Protein AF-A0A1F8APG4-F1 (afdb_monomer_lite)

Secondary structure (DSSP, 8-state):
--TT-PPPSSS--EEEEEEEEETTEEEEEEEEEPPTT-SS--SEEEEEEEE-TT--EEEEEE--SS---S-GGGHHHHHHHHHHHHHHHHHHHHHH---

Organism: NCBI:txid1802510

Sequence (99 aa):
MKDGETKSDLRSKLIRIKQTNIGNYKGVEYISTLSETAQTEWVYSREVFLINDNYDTVRIQGSPNNVEVVNKSEWKTAYQQIDEANLPIFRDLVNSISL

Radius of gyration: 14.6 Å; chains: 1; bounding box: 37×25×36 Å

Foldseek 3Di:
DDPAFDDDDFFKGFGGWDWDDAVQKTDIWTKIAGGLPDPADFRIKIWDWIAHPVRDIDIDIDTDRPDDPPDSVCSVVSVVVVCVVCVVVSVVVVVVDHD

pLDDT: mean 76.65, std 17.24, range [34.69, 97.12]

Structure (mmCIF, N/CA/C/O backbone):
data_AF-A0A1F8APG4-F1
#
_entry.id   AF-A0A1F8APG4-F1
#
loop_
_atom_site.group_PDB
_atom_site.id
_atom_site.type_symbol
_atom_site.label_atom_id
_atom_site.label_alt_id
_atom_site.label_comp_id
_atom_site.label_asym_id
_atom_site.label_entity_id
_atom_site.label_seq_id
_atom_site.pdbx_PDB_ins_code
_atom_site.Cartn_x
_atom_site.Cartn_y
_atom_site.Cartn_z
_atom_site.occupancy
_atom_site.B_iso_or_equiv
_atom_site.auth_seq_id
_atom_site.auth_comp_id
_atom_site.auth_asym_id
_atom_site.auth_atom_id
_atom_site.pdbx_PDB_model_num
ATOM 1 N N . MET A 1 1 ? 19.166 8.264 8.781 1.00 39.06 1 MET A N 1
ATOM 2 C CA . MET A 1 1 ? 17.863 7.592 8.602 1.00 39.06 1 MET A CA 1
ATOM 3 C C . MET A 1 1 ? 16.822 8.695 8.539 1.00 39.06 1 MET A C 1
ATOM 5 O O . MET A 1 1 ? 16.898 9.585 9.376 1.00 39.06 1 MET A O 1
ATOM 9 N N . LYS A 1 2 ? 15.972 8.728 7.509 1.00 34.69 2 LYS A N 1
ATOM 10 C CA . LYS A 1 2 ? 14.820 9.643 7.457 1.00 34.69 2 LYS A CA 1
ATOM 11 C C . LYS A 1 2 ? 13.602 8.907 8.021 1.00 34.69 2 LYS A C 1
ATOM 13 O O . LYS A 1 2 ? 13.555 7.682 7.939 1.00 34.69 2 LYS A O 1
ATOM 18 N N . ASP A 1 3 ? 12.675 9.656 8.608 1.00 42.94 3 ASP A N 1
ATOM 19 C CA . ASP A 1 3 ? 11.429 9.136 9.177 1.00 42.94 3 ASP A CA 1
ATOM 20 C C . ASP A 1 3 ? 10.717 8.157 8.228 1.00 42.94 3 ASP A C 1
ATOM 22 O O . ASP A 1 3 ? 10.499 8.465 7.056 1.00 42.94 3 ASP A O 1
ATOM 26 N N . GLY A 1 4 ? 10.331 6.989 8.754 1.00 50.16 4 GLY A N 1
ATOM 27 C CA . GLY A 1 4 ? 9.372 6.077 8.116 1.00 50.16 4 GLY A CA 1
ATOM 28 C C . GLY A 1 4 ? 9.928 4.954 7.230 1.00 50.16 4 GLY A C 1
ATOM 29 O O . GLY A 1 4 ? 9.134 4.175 6.704 1.00 50.16 4 GLY A O 1
ATOM 30 N N . GLU A 1 5 ? 11.247 4.819 7.069 1.00 44.00 5 GLU A N 1
ATOM 31 C CA . GLU A 1 5 ? 11.845 3.728 6.282 1.00 44.00 5 GLU A CA 1
ATOM 32 C C . GLU A 1 5 ? 12.231 2.530 7.168 1.00 44.00 5 GLU A C 1
ATOM 34 O O . GLU A 1 5 ? 13.167 2.615 7.963 1.00 44.00 5 GLU A O 1
ATOM 39 N N . THR A 1 6 ? 11.559 1.383 7.003 1.00 45.62 6 THR A N 1
ATOM 40 C CA . THR A 1 6 ? 11.967 0.112 7.635 1.00 45.62 6 THR A CA 1
ATOM 41 C C . THR A 1 6 ? 12.650 -0.784 6.598 1.00 45.62 6 THR A C 1
ATOM 43 O O . THR A 1 6 ? 12.064 -1.141 5.583 1.00 45.62 6 THR A O 1
ATOM 46 N N . LYS A 1 7 ? 13.909 -1.182 6.816 1.00 42.75 7 LYS A N 1
ATOM 47 C CA . LYS A 1 7 ? 14.564 -2.199 5.973 1.00 42.75 7 LYS A CA 1
ATOM 48 C C . LYS A 1 7 ? 14.344 -3.578 6.589 1.00 42.75 7 LYS A C 1
ATOM 50 O O . LYS A 1 7 ? 14.821 -3.822 7.687 1.00 42.75 7 LYS A O 1
ATOM 55 N N . SER A 1 8 ? 13.672 -4.465 5.858 1.00 44.19 8 SER A N 1
ATOM 56 C CA . SER A 1 8 ? 13.757 -5.911 6.082 1.00 44.19 8 SER A CA 1
ATOM 57 C C . SER A 1 8 ? 14.745 -6.502 5.078 1.00 44.19 8 SER A C 1
ATOM 59 O O . SER A 1 8 ? 14.774 -6.129 3.901 1.00 44.19 8 SER A O 1
ATOM 61 N N . ASP A 1 9 ? 15.615 -7.356 5.587 1.00 44.31 9 ASP A N 1
ATOM 62 C CA . ASP A 1 9 ? 16.823 -7.891 4.977 1.00 44.31 9 ASP A CA 1
ATOM 63 C C . ASP A 1 9 ? 16.581 -9.115 4.084 1.00 44.31 9 ASP A C 1
ATOM 65 O O . ASP A 1 9 ? 17.469 -9.471 3.314 1.00 44.31 9 ASP A O 1
ATOM 69 N N . LEU A 1 10 ? 15.378 -9.700 4.056 1.00 44.97 10 LEU A N 1
ATOM 70 C CA . LEU A 1 10 ? 15.069 -10.838 3.186 1.00 44.97 10 LEU A CA 1
ATOM 71 C C . LEU A 1 10 ? 13.642 -10.754 2.605 1.00 44.97 10 LEU A C 1
ATOM 73 O O . LEU A 1 10 ? 12.650 -10.668 3.317 1.00 44.97 10 LEU A O 1
ATOM 77 N N . ARG A 1 11 ? 13.566 -10.841 1.269 1.00 51.59 11 ARG A N 1
ATOM 78 C CA . ARG A 1 11 ? 12.387 -11.056 0.394 1.00 51.59 11 ARG A CA 1
ATOM 79 C C . ARG A 1 11 ? 11.370 -9.944 0.126 1.00 51.59 11 ARG A C 1
ATOM 81 O O . ARG A 1 11 ? 10.734 -10.037 -0.913 1.00 51.59 11 ARG A O 1
ATOM 88 N N . SER A 1 12 ? 11.251 -8.885 0.907 1.00 53.78 12 SER A N 1
ATOM 89 C CA . SER A 1 12 ? 10.382 -7.760 0.518 1.00 53.78 12 SER A CA 1
ATOM 90 C C . SER A 1 12 ? 10.718 -6.542 1.350 1.00 53.78 12 SER A C 1
ATOM 92 O O . SER A 1 12 ? 10.770 -6.632 2.576 1.00 53.78 12 SER A O 1
ATOM 94 N N . LYS A 1 13 ? 10.942 -5.390 0.714 1.00 64.69 13 LYS A N 1
ATOM 95 C CA . LYS A 1 13 ? 11.107 -4.145 1.468 1.00 64.69 13 LYS A CA 1
ATOM 96 C C . LYS A 1 13 ? 9.740 -3.523 1.697 1.00 64.69 13 LYS A C 1
ATOM 98 O O . LYS A 1 13 ? 9.031 -3.262 0.727 1.00 64.69 13 LYS A O 1
ATOM 103 N N . LEU A 1 14 ? 9.419 -3.279 2.966 1.00 64.44 14 LEU A N 1
ATOM 104 C CA . LEU A 1 14 ? 8.349 -2.389 3.409 1.00 64.44 14 LEU A CA 1
ATOM 105 C C . LEU A 1 14 ? 8.901 -0.968 3.421 1.00 64.44 14 LEU A C 1
ATOM 107 O O . LEU A 1 14 ? 9.668 -0.595 4.298 1.00 64.44 14 LEU A O 1
ATOM 111 N N . ILE A 1 15 ? 8.592 -0.194 2.394 1.00 67.44 15 ILE A N 1
ATOM 112 C CA . ILE A 1 15 ? 9.374 1.014 2.101 1.00 67.44 15 ILE A CA 1
ATOM 113 C C . ILE A 1 15 ? 8.778 2.244 2.769 1.00 67.44 15 ILE A C 1
ATOM 115 O O . ILE A 1 15 ? 9.508 3.113 3.235 1.00 67.44 15 ILE A O 1
ATOM 119 N N . ARG A 1 16 ? 7.452 2.331 2.805 1.00 65.44 16 ARG A N 1
ATOM 120 C CA . ARG A 1 16 ? 6.734 3.459 3.393 1.00 65.44 16 ARG A CA 1
ATOM 121 C C . ARG A 1 16 ? 5.633 2.906 4.261 1.00 65.44 16 ARG A C 1
ATOM 123 O O . ARG A 1 16 ? 4.949 1.996 3.818 1.00 65.44 16 ARG A O 1
ATOM 130 N N . ILE A 1 17 ? 5.481 3.454 5.457 1.00 74.56 17 ILE A N 1
ATOM 131 C CA . ILE A 1 17 ? 4.343 3.204 6.335 1.00 74.56 17 ILE A CA 1
ATOM 132 C C . ILE A 1 17 ? 3.819 4.577 6.737 1.00 74.56 17 ILE A C 1
ATOM 134 O O . ILE A 1 17 ? 4.543 5.371 7.334 1.00 74.56 17 ILE A O 1
ATOM 138 N N . LYS A 1 18 ? 2.576 4.881 6.376 1.00 85.81 18 LYS A N 1
ATOM 139 C CA . LYS A 1 18 ? 1.895 6.121 6.750 1.00 85.81 18 LYS A CA 1
ATOM 140 C C . LYS A 1 18 ? 0.604 5.761 7.469 1.00 85.81 18 LYS A C 1
ATOM 142 O O . LYS A 1 18 ? -0.171 4.962 6.957 1.00 85.81 18 LYS A O 1
ATOM 147 N N . GLN A 1 19 ? 0.348 6.366 8.624 1.00 88.44 19 GLN A N 1
ATOM 148 C CA . GLN A 1 19 ? -0.969 6.257 9.250 1.00 88.44 19 GLN A CA 1
ATOM 149 C C . GLN A 1 19 ? -2.043 6.849 8.331 1.00 88.44 19 GLN A C 1
ATOM 151 O O . GLN A 1 19 ? -1.849 7.910 7.730 1.00 88.44 19 GLN A O 1
ATOM 156 N N . THR A 1 20 ? -3.171 6.158 8.220 1.00 89.94 20 THR A N 1
ATOM 157 C CA . THR A 1 20 ? -4.296 6.574 7.384 1.00 89.94 20 THR A CA 1
ATOM 158 C C . THR A 1 20 ? -5.614 6.233 8.063 1.00 89.94 20 THR A C 1
ATOM 160 O O . THR A 1 20 ? -5.700 5.252 8.800 1.00 89.94 20 THR A O 1
ATOM 163 N N . ASN A 1 21 ? -6.627 7.066 7.831 1.00 91.75 21 ASN A N 1
ATOM 164 C CA . ASN A 1 21 ? -7.954 6.922 8.416 1.00 91.75 21 ASN A CA 1
ATOM 165 C C . ASN A 1 21 ? -9.007 7.229 7.345 1.00 91.75 21 ASN A C 1
ATOM 167 O O . ASN A 1 21 ? -8.819 8.165 6.565 1.00 91.75 21 ASN A O 1
ATOM 171 N N . ILE A 1 22 ? -10.103 6.472 7.332 1.00 90.75 22 ILE A N 1
ATOM 172 C CA . ILE A 1 22 ? -11.279 6.708 6.481 1.00 90.75 22 ILE A CA 1
ATOM 173 C C . ILE A 1 22 ? -12.511 6.500 7.361 1.00 90.75 22 ILE A C 1
ATOM 175 O O . ILE A 1 22 ? -12.723 5.400 7.865 1.00 90.75 22 ILE A O 1
ATOM 179 N N . GLY A 1 23 ? -13.295 7.553 7.597 1.00 90.69 23 GLY A N 1
ATOM 180 C CA . GLY A 1 23 ? -14.414 7.480 8.541 1.00 90.69 23 GLY A CA 1
ATOM 181 C C . GLY A 1 23 ? -13.953 7.054 9.944 1.00 90.69 23 GLY A C 1
ATOM 182 O O . GLY A 1 23 ? -13.015 7.631 10.500 1.00 90.69 23 GLY A O 1
ATOM 183 N N . ASN A 1 24 ? -14.601 6.033 10.512 1.00 93.94 24 ASN A N 1
ATOM 184 C CA . ASN A 1 24 ? -14.230 5.425 11.799 1.00 93.94 24 ASN A CA 1
ATOM 185 C C . ASN A 1 24 ? -13.131 4.349 11.692 1.00 93.94 24 ASN A C 1
ATOM 187 O O . ASN A 1 24 ? -12.700 3.815 12.715 1.00 93.94 24 ASN A O 1
ATOM 191 N N . TYR A 1 25 ? -12.663 4.037 10.485 1.00 96.25 25 TYR A N 1
ATOM 192 C CA . TYR A 1 25 ? -11.604 3.067 10.267 1.00 96.25 25 TYR A CA 1
ATOM 193 C C . TYR A 1 25 ? -10.218 3.714 10.383 1.00 96.25 25 TYR A C 1
ATOM 195 O O . TYR A 1 25 ? -9.963 4.785 9.825 1.00 96.25 25 TYR A O 1
ATOM 203 N N . LYS A 1 26 ? -9.294 3.032 11.065 1.00 95.19 26 LYS A N 1
ATOM 204 C CA . LYS A 1 26 ? -7.912 3.479 11.300 1.00 95.19 26 LYS A CA 1
ATOM 205 C C . LYS A 1 26 ? -6.926 2.411 10.859 1.00 95.19 26 LYS A C 1
ATOM 207 O O . LYS A 1 26 ? -7.197 1.220 10.982 1.00 95.19 26 LYS A O 1
ATOM 212 N N . GLY A 1 27 ? -5.755 2.817 10.392 1.00 93.38 27 GLY A N 1
ATOM 213 C CA . GLY A 1 27 ? -4.716 1.857 10.056 1.00 93.38 27 GLY A CA 1
ATOM 214 C C . GLY A 1 27 ? -3.531 2.470 9.338 1.00 93.38 27 GLY A C 1
ATOM 215 O O . GLY A 1 27 ? -3.078 3.570 9.668 1.00 93.38 27 GLY A O 1
ATOM 216 N N . VAL A 1 28 ? -2.989 1.722 8.383 1.00 92.88 28 VAL A N 1
ATOM 217 C CA . VAL A 1 28 ? -1.736 2.059 7.714 1.00 92.88 28 VAL A CA 1
ATOM 218 C C . VAL A 1 28 ? -1.843 1.897 6.213 1.00 92.88 28 VAL A C 1
ATOM 220 O O . VAL A 1 28 ? -2.465 0.977 5.691 1.00 92.88 28 VAL A O 1
ATOM 223 N N . GLU A 1 29 ? -1.172 2.796 5.519 1.00 91.88 29 GLU A N 1
ATOM 224 C CA . GLU A 1 29 ? -0.845 2.653 4.122 1.00 91.88 29 GLU A CA 1
ATOM 225 C C . GLU A 1 29 ? 0.626 2.297 3.979 1.00 91.88 29 GLU A C 1
ATOM 227 O O . GLU A 1 29 ? 1.482 2.950 4.586 1.00 91.88 29 GLU A O 1
ATOM 232 N N . TYR A 1 30 ? 0.929 1.304 3.150 1.00 89.25 30 TYR A N 1
ATOM 233 C CA . TYR A 1 30 ? 2.296 0.892 2.913 1.00 89.25 30 TYR A CA 1
ATOM 234 C C . TYR A 1 30 ? 2.584 0.435 1.489 1.00 89.25 30 TYR A C 1
ATOM 236 O O . TYR A 1 30 ? 1.685 0.137 0.708 1.00 89.25 30 TYR A O 1
ATOM 244 N N . ILE A 1 31 ? 3.875 0.409 1.153 1.00 86.50 31 ILE A N 1
ATOM 245 C CA . ILE A 1 31 ? 4.388 -0.172 -0.091 1.00 86.50 31 ILE A CA 1
ATOM 246 C C . ILE A 1 31 ? 5.250 -1.375 0.254 1.00 86.50 31 ILE A C 1
ATOM 248 O O . ILE A 1 31 ? 6.202 -1.248 1.030 1.00 86.50 31 ILE A O 1
ATOM 252 N N . SER A 1 32 ? 4.968 -2.504 -0.385 1.00 82.81 32 SER A N 1
ATOM 253 C CA . SER A 1 32 ? 5.821 -3.687 -0.382 1.00 82.81 32 SER A CA 1
ATOM 254 C C . SER A 1 32 ? 6.351 -3.964 -1.783 1.00 82.81 32 SER A C 1
ATOM 256 O O . SER A 1 32 ? 5.609 -3.953 -2.760 1.00 82.81 32 SER A O 1
ATOM 258 N N . THR A 1 33 ? 7.648 -4.229 -1.881 1.00 75.12 33 THR A N 1
ATOM 259 C CA . THR A 1 33 ? 8.293 -4.693 -3.121 1.00 75.12 33 THR A CA 1
ATOM 260 C C . THR A 1 33 ? 8.440 -6.209 -3.105 1.00 75.12 33 THR A C 1
ATOM 262 O O . THR A 1 33 ? 8.618 -6.790 -2.032 1.00 75.12 33 THR A O 1
ATOM 265 N N . LEU A 1 34 ? 8.375 -6.853 -4.274 1.00 69.31 34 LEU A N 1
ATOM 266 C CA . LEU A 1 34 ? 8.652 -8.287 -4.375 1.00 69.31 34 LEU A CA 1
ATOM 267 C C . LEU A 1 34 ? 10.132 -8.600 -4.114 1.00 69.31 34 LEU A C 1
ATOM 269 O O . LEU A 1 34 ? 11.013 -7.738 -4.158 1.00 69.31 34 LEU A O 1
ATOM 273 N N . SER A 1 35 ? 10.394 -9.878 -3.848 1.00 59.97 35 SER A N 1
ATOM 274 C CA . SER A 1 35 ? 11.747 -10.408 -3.719 1.00 59.97 35 SER A CA 1
ATOM 275 C C . SER A 1 35 ? 12.510 -10.283 -5.033 1.00 59.97 35 SER A C 1
ATOM 277 O O . SER A 1 35 ? 11.962 -10.568 -6.092 1.00 59.97 35 SER A O 1
ATOM 279 N N . GLU A 1 36 ? 13.818 -10.026 -4.935 1.00 55.62 36 GLU A N 1
ATOM 280 C CA . GLU A 1 36 ? 14.795 -10.127 -6.038 1.00 55.62 36 GLU A CA 1
ATOM 281 C C . GLU A 1 36 ? 14.752 -11.470 -6.794 1.00 55.62 36 GLU A C 1
ATOM 283 O O . GLU A 1 36 ? 15.275 -11.575 -7.897 1.00 55.62 36 GLU A O 1
ATOM 288 N N . THR A 1 37 ? 14.142 -12.499 -6.200 1.00 55.09 37 THR A N 1
ATOM 289 C CA . THR A 1 37 ? 14.055 -13.863 -6.745 1.00 55.09 37 THR A CA 1
ATOM 290 C C . THR A 1 37 ? 12.684 -14.219 -7.328 1.00 55.09 37 THR A C 1
ATOM 292 O O . THR A 1 37 ? 12.483 -15.356 -7.752 1.00 55.09 37 THR A O 1
ATOM 295 N N . ALA A 1 38 ? 11.722 -13.290 -7.336 1.00 58.47 38 ALA A N 1
ATOM 296 C CA . ALA A 1 38 ? 10.392 -13.552 -7.878 1.00 58.47 38 ALA A CA 1
ATOM 297 C C . ALA A 1 38 ? 10.444 -13.747 -9.408 1.00 58.47 38 ALA A C 1
ATOM 299 O O . ALA A 1 38 ? 11.015 -12.932 -10.125 1.00 58.47 38 ALA A O 1
ATOM 300 N N . GLN A 1 39 ? 9.844 -14.837 -9.903 1.00 51.28 39 GLN A N 1
ATOM 301 C CA . GLN A 1 39 ? 9.807 -15.209 -11.331 1.00 51.28 39 GLN A CA 1
ATOM 302 C C . GLN A 1 39 ? 8.535 -14.730 -12.068 1.00 51.28 39 GLN A C 1
ATOM 304 O O . GLN A 1 39 ? 8.364 -15.018 -13.248 1.00 51.28 39 GLN A O 1
ATOM 309 N N . THR A 1 40 ? 7.633 -14.018 -11.385 1.00 56.59 40 THR A N 1
ATOM 310 C CA . THR A 1 40 ? 6.319 -13.563 -11.885 1.00 56.59 40 THR A CA 1
ATOM 311 C C . THR A 1 40 ? 6.092 -12.106 -11.468 1.00 56.59 40 THR A C 1
ATOM 313 O O . THR A 1 40 ? 6.431 -11.768 -10.333 1.00 56.59 40 THR A O 1
ATOM 316 N N . GLU A 1 41 ? 5.535 -11.236 -12.321 1.00 59.41 41 GLU A N 1
ATOM 317 C CA . GLU A 1 41 ? 5.693 -9.783 -12.115 1.00 59.41 41 GLU A CA 1
ATOM 318 C C . GLU A 1 41 ? 4.443 -9.040 -11.606 1.00 59.41 41 GLU A C 1
ATOM 320 O O . GLU A 1 41 ? 3.488 -8.828 -12.347 1.00 59.41 41 GLU A O 1
ATOM 325 N N . TRP A 1 42 ? 4.534 -8.555 -10.356 1.00 60.50 42 TRP A N 1
ATOM 326 C CA . TRP A 1 42 ? 4.156 -7.189 -9.953 1.00 60.50 42 TRP A CA 1
ATOM 327 C C . TRP A 1 42 ? 5.396 -6.537 -9.326 1.00 60.50 42 TRP A C 1
ATOM 329 O O . TRP A 1 42 ? 5.982 -7.093 -8.405 1.00 60.50 42 TRP A O 1
ATOM 339 N N . VAL A 1 43 ? 5.826 -5.363 -9.790 1.00 71.75 43 VAL A N 1
ATOM 340 C CA . VAL A 1 43 ? 7.073 -4.723 -9.307 1.00 71.75 43 VAL A CA 1
ATOM 341 C C . VAL A 1 43 ? 6.973 -4.312 -7.828 1.00 71.75 43 VAL A C 1
ATOM 343 O O . VAL A 1 43 ? 7.943 -4.374 -7.068 1.00 71.75 43 VAL A O 1
ATOM 346 N N . TYR A 1 44 ? 5.774 -3.916 -7.405 1.00 80.69 44 TYR A N 1
ATOM 347 C CA . TYR A 1 44 ? 5.421 -3.584 -6.031 1.00 80.69 44 TYR A CA 1
ATOM 348 C C . TYR A 1 44 ? 3.905 -3.715 -5.839 1.00 80.69 44 TYR A C 1
ATOM 350 O O . TYR A 1 44 ? 3.143 -3.815 -6.803 1.00 80.69 44 TYR A O 1
ATOM 358 N N . SER A 1 45 ? 3.470 -3.651 -4.587 1.00 86.56 45 SER A N 1
ATOM 359 C CA . SER A 1 45 ? 2.083 -3.403 -4.216 1.00 86.56 45 SER A CA 1
ATOM 360 C C . SER A 1 45 ? 2.008 -2.243 -3.233 1.00 86.56 45 SER A C 1
ATOM 362 O O . SER A 1 45 ? 2.815 -2.146 -2.305 1.00 86.56 45 SER A O 1
ATOM 364 N N . ARG A 1 46 ? 1.026 -1.367 -3.434 1.00 89.31 46 ARG A N 1
ATOM 365 C CA . ARG A 1 46 ? 0.605 -0.365 -2.457 1.00 89.31 46 ARG A CA 1
ATOM 366 C C . ARG A 1 46 ? -0.675 -0.850 -1.800 1.00 89.31 46 ARG A C 1
ATOM 368 O O . ARG A 1 46 ? -1.593 -1.297 -2.485 1.00 89.31 46 ARG A O 1
ATOM 375 N N . GLU A 1 47 ? -0.731 -0.756 -0.484 1.00 92.44 47 GLU A N 1
ATOM 376 C CA . GLU A 1 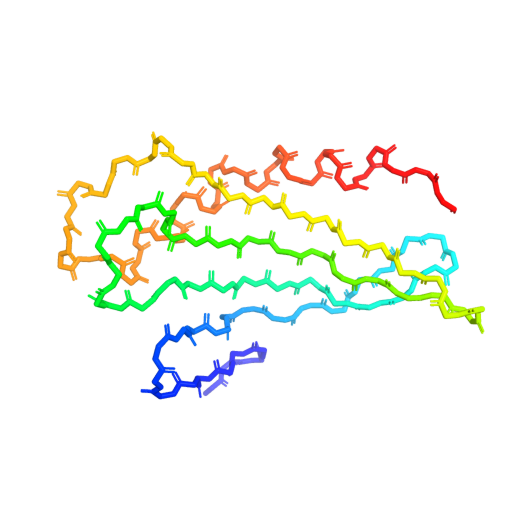47 ? -1.841 -1.263 0.304 1.00 92.44 47 GLU A CA 1
ATOM 377 C C . GLU A 1 47 ? -2.286 -0.242 1.339 1.00 92.44 47 GLU A C 1
ATOM 379 O O . GLU A 1 47 ? -1.456 0.393 1.979 1.00 92.44 47 GLU A O 1
ATOM 384 N N . VAL A 1 48 ? -3.597 -0.110 1.512 1.00 94.06 48 VAL A N 1
ATOM 385 C CA . VAL A 1 48 ? -4.227 0.516 2.673 1.00 94.06 48 VAL A CA 1
ATOM 386 C C . VAL A 1 48 ? -4.918 -0.595 3.450 1.00 94.06 48 VAL A C 1
ATOM 388 O O . VAL A 1 48 ? -5.811 -1.257 2.920 1.00 94.06 48 VAL A O 1
ATOM 391 N N . PHE A 1 49 ? -4.494 -0.796 4.692 1.00 94.56 49 PHE A N 1
ATOM 392 C CA . PHE A 1 49 ? -5.108 -1.726 5.627 1.00 94.56 49 PHE A CA 1
ATOM 393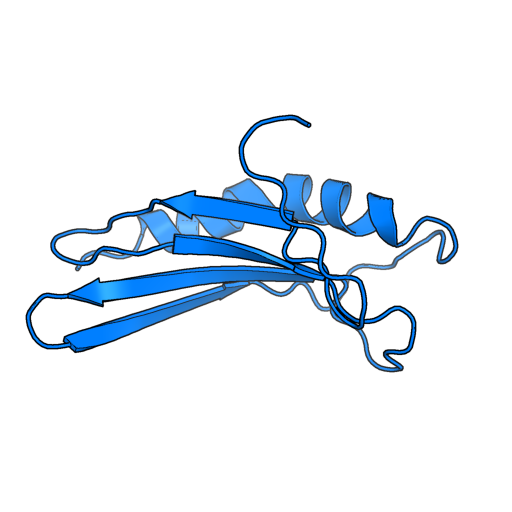 C C . PHE A 1 49 ? -5.715 -0.941 6.783 1.00 94.56 49 PHE A C 1
ATOM 395 O O . PHE A 1 49 ? -5.030 -0.147 7.431 1.00 94.56 49 PHE A O 1
ATOM 402 N N . LEU A 1 50 ? -6.998 -1.161 7.027 1.00 95.38 50 LEU A N 1
ATOM 403 C CA . LEU A 1 50 ? -7.801 -0.416 7.978 1.00 95.38 50 LEU A CA 1
ATOM 404 C C . LEU A 1 50 ? -8.628 -1.361 8.851 1.00 95.38 50 LEU A C 1
ATOM 406 O O . LEU A 1 50 ? -9.106 -2.389 8.371 1.00 95.38 50 LEU A O 1
ATOM 410 N N . ILE A 1 51 ? -8.845 -0.971 10.105 1.00 96.69 51 ILE A N 1
ATOM 411 C CA . ILE A 1 51 ? -9.692 -1.671 11.074 1.00 96.69 51 ILE A CA 1
ATOM 412 C C . ILE A 1 51 ? -10.560 -0.665 11.845 1.00 96.69 51 ILE A C 1
ATOM 414 O O . ILE A 1 51 ? -10.117 0.459 12.100 1.00 96.69 51 ILE A O 1
ATOM 418 N N . ASN A 1 52 ? -11.792 -1.035 12.194 1.00 96.44 52 ASN A N 1
ATOM 419 C CA . ASN A 1 52 ? -12.662 -0.240 13.072 1.00 96.44 52 ASN A CA 1
ATOM 420 C C . ASN A 1 52 ? -12.747 -0.845 14.491 1.00 96.44 52 ASN A C 1
ATOM 422 O O . ASN A 1 52 ? -12.174 -1.898 14.774 1.00 96.44 52 ASN A O 1
ATOM 426 N N . ASP A 1 53 ? -13.494 -0.196 15.386 1.00 96.12 53 ASP A N 1
ATOM 427 C CA . ASP A 1 53 ? -13.649 -0.642 16.781 1.00 96.12 53 ASP A CA 1
ATOM 428 C C . ASP A 1 53 ? -14.442 -1.963 16.925 1.00 96.12 53 ASP A C 1
ATOM 430 O O . ASP A 1 53 ? -14.366 -2.617 17.965 1.00 96.12 53 ASP A O 1
ATOM 434 N N . ASN A 1 54 ? -15.160 -2.385 15.877 1.00 97.12 54 ASN A N 1
ATOM 435 C CA . ASN A 1 54 ? -15.858 -3.674 15.803 1.00 97.12 54 ASN A CA 1
ATOM 436 C C . ASN A 1 54 ? -14.984 -4.797 15.216 1.00 97.12 54 ASN A C 1
ATOM 438 O O . ASN A 1 54 ? -15.463 -5.918 15.065 1.00 97.12 54 ASN A O 1
ATOM 442 N N . TYR A 1 55 ? -13.715 -4.514 14.906 1.00 94.94 55 TYR A N 1
ATOM 443 C CA . TYR A 1 55 ? -12.787 -5.410 14.208 1.00 94.94 55 TYR A CA 1
ATOM 444 C C . TYR A 1 55 ? -13.157 -5.722 12.749 1.00 94.94 55 TYR A C 1
ATOM 446 O O . TYR A 1 55 ? -12.590 -6.646 12.159 1.00 94.94 55 TYR A O 1
ATOM 454 N N . ASP A 1 56 ? -14.039 -4.936 12.126 1.00 96.56 56 ASP A N 1
ATOM 455 C CA . ASP A 1 56 ? -14.231 -5.003 10.679 1.00 96.56 56 ASP A CA 1
ATOM 456 C C . ASP A 1 56 ? -12.968 -4.492 9.988 1.00 96.56 56 ASP A C 1
ATOM 458 O O . ASP A 1 56 ? -12.364 -3.504 10.417 1.00 96.56 56 ASP A O 1
ATOM 462 N N . THR A 1 57 ? -12.572 -5.153 8.900 1.00 95.88 57 THR A N 1
ATOM 463 C CA . THR A 1 57 ? -11.346 -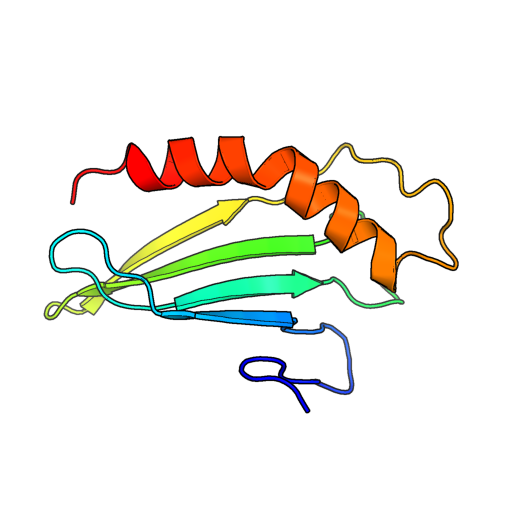4.813 8.172 1.00 95.88 57 THR A CA 1
ATOM 464 C C . THR A 1 57 ? -11.645 -4.381 6.747 1.00 95.88 57 THR A C 1
ATOM 466 O O . THR A 1 57 ? -12.483 -4.962 6.059 1.00 95.88 57 THR A O 1
ATOM 469 N N . VAL A 1 58 ? -10.917 -3.364 6.290 1.00 94.81 58 VAL A N 1
ATOM 470 C CA . VAL A 1 58 ? -10.921 -2.913 4.897 1.00 94.81 58 VAL A CA 1
ATOM 471 C C . VAL A 1 58 ? -9.494 -2.970 4.379 1.00 94.81 58 VAL A C 1
ATOM 473 O O . VAL A 1 58 ? -8.578 -2.386 4.960 1.00 94.81 58 VAL A O 1
ATOM 476 N N . ARG A 1 59 ? -9.308 -3.683 3.267 1.00 94.88 59 ARG A N 1
ATOM 477 C CA . ARG A 1 59 ? -8.024 -3.812 2.577 1.00 94.88 59 ARG A CA 1
ATOM 478 C C . ARG A 1 59 ? -8.174 -3.340 1.139 1.00 94.88 59 ARG A C 1
ATOM 480 O O . ARG A 1 59 ? -8.934 -3.924 0.371 1.00 94.88 59 ARG A O 1
ATOM 487 N N . ILE A 1 60 ? -7.434 -2.299 0.777 1.00 93.88 60 ILE A N 1
ATOM 488 C CA . ILE A 1 60 ? -7.394 -1.734 -0.576 1.00 93.88 60 ILE A CA 1
ATOM 489 C C . ILE A 1 60 ? -5.989 -1.968 -1.114 1.00 93.88 60 ILE A C 1
ATOM 491 O O . ILE A 1 60 ? -5.019 -1.542 -0.492 1.00 93.88 60 ILE A O 1
ATOM 495 N N . GLN A 1 61 ? -5.866 -2.635 -2.259 1.00 91.31 61 GLN A N 1
ATOM 496 C CA . GLN A 1 61 ? -4.574 -2.991 -2.845 1.00 91.31 61 GLN A CA 1
ATOM 497 C C . GLN A 1 61 ? -4.490 -2.511 -4.294 1.00 91.31 61 GLN A C 1
ATOM 499 O O . GLN A 1 61 ? -5.395 -2.750 -5.088 1.00 91.31 61 GLN A O 1
ATOM 504 N N . GLY A 1 62 ? -3.371 -1.875 -4.639 1.00 88.38 62 GLY A N 1
ATOM 505 C CA . GLY A 1 62 ? -2.982 -1.556 -6.008 1.00 88.38 62 GLY A CA 1
ATOM 506 C C . GLY A 1 62 ? -1.673 -2.254 -6.360 1.00 88.38 62 GLY A C 1
ATOM 507 O O . GLY A 1 62 ? -0.682 -2.122 -5.640 1.00 88.38 62 GLY A O 1
ATOM 508 N N . SER A 1 63 ? -1.663 -2.997 -7.463 1.00 85.50 63 SER A N 1
ATOM 509 C CA . SER A 1 63 ? -0.488 -3.725 -7.950 1.00 85.50 63 SER A CA 1
ATOM 510 C C . SER A 1 63 ? -0.440 -3.667 -9.479 1.00 85.50 63 SER A C 1
ATOM 512 O O . SER A 1 63 ? -1.129 -4.450 -10.140 1.00 85.50 63 SER A O 1
ATOM 514 N N . PRO A 1 64 ? 0.325 -2.726 -10.058 1.00 75.62 64 PRO A N 1
ATOM 515 C CA . PRO A 1 64 ? 0.470 -2.622 -11.504 1.00 75.62 64 PRO A CA 1
ATOM 516 C C . PRO A 1 64 ? 1.102 -3.900 -12.071 1.00 75.62 64 PRO A C 1
ATOM 518 O O . PRO A 1 64 ? 2.164 -4.326 -11.617 1.00 75.62 64 PRO A O 1
ATOM 521 N N . ASN A 1 65 ? 0.442 -4.514 -13.056 1.00 69.00 65 ASN A N 1
ATOM 522 C CA . ASN A 1 65 ? 0.822 -5.813 -13.628 1.00 69.00 65 ASN A CA 1
ATOM 523 C C . ASN A 1 65 ? 1.336 -5.754 -15.074 1.00 69.00 65 ASN A C 1
ATOM 525 O O . ASN A 1 65 ? 1.832 -6.755 -15.574 1.00 69.00 65 ASN A O 1
ATOM 529 N N . ASN A 1 66 ? 1.257 -4.588 -15.718 1.00 65.12 66 ASN A N 1
ATOM 530 C CA . ASN A 1 66 ? 1.669 -4.372 -17.109 1.00 65.12 66 ASN A CA 1
ATOM 531 C C . ASN A 1 66 ? 2.770 -3.309 -17.224 1.00 65.12 66 ASN A C 1
ATOM 533 O O . ASN A 1 66 ? 2.774 -2.520 -18.166 1.00 65.12 66 ASN A O 1
ATOM 537 N N . VAL A 1 67 ? 3.665 -3.224 -16.238 1.00 64.69 67 VAL A N 1
ATOM 538 C CA . VAL A 1 67 ? 4.713 -2.201 -16.238 1.00 64.69 67 VAL A CA 1
ATOM 539 C C . VAL A 1 67 ? 6.056 -2.842 -16.525 1.00 64.69 67 VAL A C 1
ATOM 541 O O . VAL A 1 67 ? 6.569 -3.611 -15.718 1.00 64.69 67 VAL A O 1
ATOM 544 N N . GLU A 1 68 ? 6.607 -2.522 -17.692 1.00 64.75 68 GLU A N 1
ATOM 545 C CA . GLU A 1 68 ? 7.904 -3.023 -18.124 1.00 64.75 68 GLU A CA 1
ATOM 546 C C . GLU A 1 68 ? 9.020 -2.405 -17.272 1.00 64.75 68 GLU A C 1
ATOM 548 O O . GLU A 1 68 ? 9.231 -1.190 -17.260 1.00 64.75 68 GLU A O 1
ATOM 553 N N . VAL A 1 69 ? 9.767 -3.250 -16.559 1.00 65.06 69 VAL A N 1
ATOM 554 C CA . VAL A 1 69 ? 11.001 -2.831 -15.887 1.00 65.06 69 VAL A CA 1
ATOM 555 C C . VAL A 1 69 ? 12.125 -2.835 -16.918 1.00 65.06 69 VAL A C 1
ATOM 557 O O . VAL A 1 69 ? 12.813 -3.839 -17.102 1.00 65.06 69 VAL A O 1
ATOM 560 N N . VAL A 1 70 ? 12.312 -1.693 -17.585 1.00 63.19 70 VAL A N 1
ATOM 561 C CA . VAL A 1 70 ? 13.286 -1.511 -18.679 1.00 63.19 70 VAL A CA 1
ATOM 562 C C . VAL A 1 70 ? 14.716 -1.882 -18.256 1.00 63.19 70 VAL A C 1
ATOM 564 O O . VAL A 1 70 ? 15.478 -2.430 -19.050 1.00 63.19 70 VAL A O 1
ATOM 567 N N . ASN A 1 71 ? 15.086 -1.648 -16.990 1.00 65.88 71 ASN A N 1
ATOM 568 C CA . ASN A 1 71 ? 16.389 -2.029 -16.448 1.00 65.88 71 ASN A CA 1
ATOM 569 C C . ASN A 1 71 ? 16.248 -2.869 -15.169 1.00 65.88 71 ASN A C 1
ATOM 571 O O . ASN A 1 71 ? 16.094 -2.345 -14.065 1.00 65.88 71 ASN A O 1
ATOM 575 N N . LYS A 1 72 ? 16.365 -4.196 -15.304 1.00 63.28 72 LYS A N 1
ATOM 576 C CA . LYS A 1 72 ? 16.278 -5.141 -14.174 1.00 63.28 72 LYS A CA 1
ATOM 577 C C . LYS A 1 72 ? 17.340 -4.906 -13.092 1.00 63.28 72 LYS A C 1
ATOM 579 O O . LYS A 1 72 ? 17.110 -5.258 -11.938 1.00 63.28 72 LYS A O 1
ATOM 584 N N . SER A 1 73 ? 18.478 -4.288 -13.421 1.00 63.72 73 SER A N 1
ATOM 585 C CA . SER A 1 73 ? 19.505 -3.940 -12.424 1.00 63.72 73 SER A CA 1
ATOM 586 C C . SER A 1 73 ? 19.099 -2.757 -11.529 1.00 63.72 73 SER A C 1
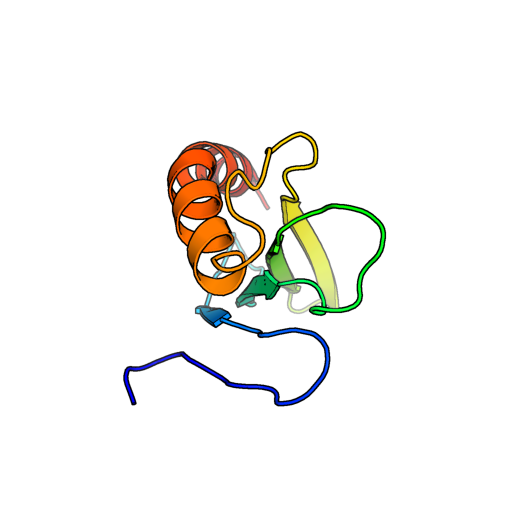ATOM 588 O O . SER A 1 73 ? 19.569 -2.642 -10.398 1.00 63.72 73 SER A O 1
ATOM 590 N N . GLU A 1 74 ? 18.144 -1.943 -11.986 1.00 65.75 74 GLU A N 1
ATOM 591 C CA . GLU A 1 74 ? 17.588 -0.772 -11.300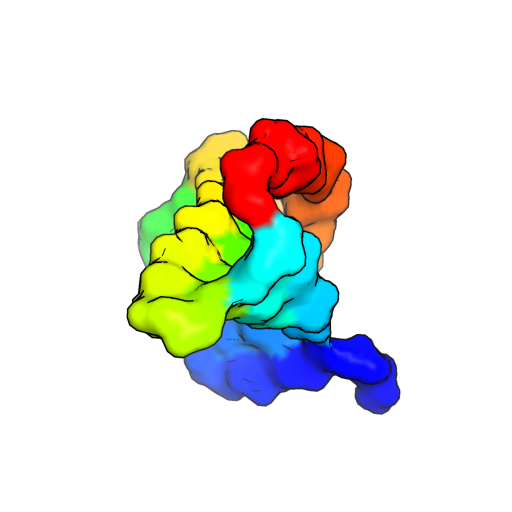 1.00 65.75 74 GLU A CA 1
ATOM 592 C C . GLU A 1 74 ? 16.187 -1.042 -10.731 1.00 65.75 74 GLU A C 1
ATOM 594 O O . GLU A 1 74 ? 15.455 -0.124 -10.369 1.00 65.75 74 GLU A O 1
ATOM 599 N N . TRP A 1 75 ? 15.791 -2.310 -10.595 1.00 64.12 75 TRP A N 1
ATOM 600 C CA . TRP A 1 75 ? 14.462 -2.686 -10.096 1.00 64.12 75 TRP A CA 1
ATOM 601 C C . TRP A 1 75 ? 14.120 -2.023 -8.740 1.00 64.12 75 TRP A C 1
ATOM 603 O O . TRP A 1 75 ? 12.969 -1.674 -8.476 1.00 64.12 75 TRP A O 1
ATOM 613 N N . LYS A 1 76 ? 15.143 -1.778 -7.900 1.00 62.69 76 LYS A N 1
ATOM 614 C CA . LYS A 1 76 ? 15.034 -1.087 -6.601 1.00 62.69 76 LYS A CA 1
ATOM 615 C C . LYS A 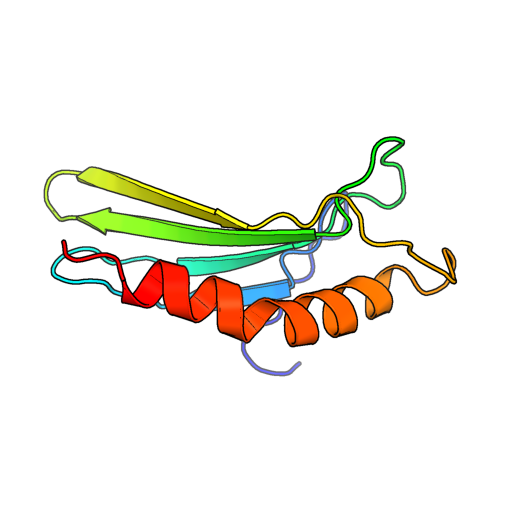1 76 ? 14.600 0.370 -6.715 1.00 62.69 76 LYS A C 1
ATOM 617 O O . LYS A 1 76 ? 14.133 0.911 -5.724 1.00 62.69 76 LYS A O 1
ATOM 622 N N . THR A 1 77 ? 14.790 1.015 -7.855 1.00 69.38 77 THR A N 1
ATOM 623 C CA . THR A 1 77 ? 14.353 2.393 -8.118 1.00 69.38 77 THR A CA 1
ATOM 624 C C . THR A 1 77 ? 13.189 2.429 -9.102 1.00 69.38 77 THR A C 1
ATOM 626 O O . THR A 1 77 ? 12.392 3.361 -9.052 1.00 69.38 77 THR A O 1
ATOM 629 N N . ALA A 1 78 ? 13.013 1.382 -9.916 1.00 74.38 78 ALA A N 1
ATOM 630 C CA . ALA A 1 78 ? 11.898 1.254 -10.850 1.00 74.38 78 ALA A CA 1
ATOM 631 C C . ALA A 1 78 ? 10.536 1.381 -10.152 1.00 74.38 78 ALA A C 1
ATOM 633 O O . ALA A 1 78 ? 9.687 2.132 -10.621 1.00 74.38 78 ALA A O 1
ATOM 634 N N . TYR A 1 79 ? 10.334 0.742 -8.989 1.00 77.50 79 TYR A N 1
ATOM 635 C CA . TYR A 1 79 ? 9.045 0.840 -8.289 1.00 77.50 79 TYR A CA 1
ATOM 636 C C . TYR A 1 79 ? 8.660 2.285 -7.936 1.00 77.50 79 TYR A C 1
ATOM 638 O O . TYR A 1 79 ? 7.474 2.578 -7.889 1.00 77.50 79 TYR A O 1
ATOM 646 N N . GLN A 1 80 ? 9.628 3.178 -7.682 1.00 78.69 80 GLN A N 1
ATOM 647 C CA . GLN A 1 80 ? 9.349 4.562 -7.279 1.00 78.69 80 GLN A CA 1
ATOM 648 C C . GLN A 1 80 ? 8.703 5.336 -8.420 1.00 78.69 80 GLN A C 1
ATOM 650 O O . GLN A 1 80 ? 7.685 5.980 -8.214 1.00 78.69 80 GLN A O 1
ATOM 655 N N . GLN A 1 81 ? 9.256 5.212 -9.627 1.00 79.25 81 GLN A N 1
ATOM 656 C CA . GLN A 1 81 ? 8.718 5.872 -10.816 1.00 79.25 81 GLN A CA 1
ATOM 657 C C . GLN A 1 81 ? 7.319 5.348 -11.153 1.00 79.25 81 GLN A C 1
ATOM 659 O O . GLN A 1 81 ? 6.419 6.119 -11.477 1.00 79.25 81 GLN A O 1
ATOM 664 N N . ILE A 1 82 ? 7.121 4.032 -11.034 1.00 81.25 82 ILE A N 1
ATOM 665 C CA . ILE A 1 82 ? 5.822 3.404 -11.292 1.00 81.25 82 ILE A CA 1
ATOM 666 C C . ILE A 1 82 ? 4.803 3.844 -10.237 1.00 81.25 82 ILE A C 1
ATOM 668 O O . ILE A 1 82 ? 3.671 4.183 -10.579 1.00 81.25 82 ILE A O 1
ATOM 672 N N . ASP A 1 83 ? 5.202 3.870 -8.968 1.00 83.62 83 ASP A N 1
ATOM 673 C CA . ASP A 1 83 ? 4.365 4.341 -7.872 1.00 83.62 83 ASP A CA 1
ATOM 674 C C . ASP A 1 83 ? 3.982 5.808 -8.038 1.00 83.62 83 ASP A C 1
ATOM 676 O O . ASP A 1 83 ? 2.803 6.125 -7.959 1.00 83.62 83 ASP A O 1
ATOM 680 N N . GLU A 1 84 ? 4.930 6.688 -8.350 1.00 85.31 84 GLU A N 1
ATOM 681 C CA . GLU A 1 84 ? 4.663 8.108 -8.592 1.00 85.31 84 GLU A CA 1
ATOM 682 C C . GLU A 1 84 ? 3.689 8.321 -9.760 1.00 85.31 84 GLU A C 1
ATOM 684 O O . GLU A 1 84 ? 2.764 9.126 -9.639 1.00 85.31 84 GLU A O 1
ATOM 689 N N . ALA A 1 85 ? 3.830 7.556 -10.847 1.00 86.50 85 ALA A N 1
ATOM 690 C CA . ALA A 1 85 ? 2.931 7.630 -11.998 1.00 86.50 85 ALA A CA 1
ATOM 691 C C . ALA A 1 85 ? 1.503 7.137 -11.691 1.00 86.50 85 ALA A C 1
ATOM 693 O O . ALA A 1 85 ? 0.539 7.658 -12.251 1.00 86.50 85 ALA A O 1
ATOM 694 N N . ASN A 1 86 ? 1.350 6.147 -10.804 1.00 88.00 86 ASN A N 1
ATOM 695 C CA . ASN A 1 86 ? 0.054 5.534 -10.480 1.00 88.00 86 ASN A CA 1
ATOM 696 C C . ASN A 1 86 ? -0.576 6.067 -9.182 1.00 88.00 86 ASN A C 1
ATOM 698 O O . ASN A 1 86 ? -1.741 5.777 -8.894 1.00 88.00 86 ASN A O 1
ATOM 702 N N . LEU A 1 87 ? 0.162 6.854 -8.395 1.00 88.19 87 LEU A N 1
ATOM 703 C CA . LEU A 1 87 ? -0.295 7.392 -7.117 1.00 88.19 87 LEU A CA 1
ATOM 704 C C . LEU A 1 87 ? -1.593 8.205 -7.236 1.00 88.19 87 LEU A C 1
ATOM 706 O O . LEU A 1 87 ? -2.461 7.985 -6.391 1.00 88.19 87 LEU A O 1
ATOM 710 N N . PRO A 1 88 ? -1.785 9.094 -8.235 1.00 92.50 88 PRO A N 1
ATOM 711 C CA . PRO A 1 88 ? -3.040 9.835 -8.368 1.00 92.50 88 PRO A CA 1
ATOM 712 C C . PRO A 1 88 ? -4.252 8.906 -8.501 1.00 92.50 88 PRO A C 1
ATOM 714 O O . PRO A 1 88 ? -5.202 9.034 -7.739 1.00 92.50 88 PRO A O 1
ATOM 717 N N . ILE A 1 89 ? -4.161 7.887 -9.362 1.00 91.69 89 ILE A N 1
ATOM 718 C CA . ILE A 1 89 ? -5.238 6.910 -9.593 1.00 91.69 89 ILE A CA 1
ATOM 719 C C . ILE A 1 89 ? -5.556 6.139 -8.307 1.00 91.69 89 ILE A C 1
ATOM 721 O O . ILE A 1 89 ? -6.719 5.961 -7.944 1.00 91.69 89 ILE A O 1
ATOM 725 N N . PHE A 1 90 ? -4.522 5.696 -7.585 1.00 91.56 90 PHE A N 1
ATOM 726 C CA . PHE A 1 90 ? -4.712 5.006 -6.311 1.00 91.56 90 PHE A CA 1
ATOM 727 C C . PHE A 1 90 ? -5.377 5.911 -5.265 1.00 91.56 90 PHE A C 1
ATOM 729 O O . PHE A 1 90 ? -6.241 5.461 -4.515 1.00 91.56 90 PHE A O 1
ATOM 736 N N . ARG A 1 91 ? -5.001 7.193 -5.214 1.00 91.31 91 ARG A N 1
ATOM 737 C CA . ARG A 1 91 ? -5.611 8.169 -4.303 1.00 91.31 91 ARG A CA 1
ATOM 738 C C . ARG A 1 91 ? -7.061 8.443 -4.643 1.00 91.31 91 ARG A C 1
ATOM 740 O O . ARG A 1 91 ? -7.864 8.475 -3.719 1.00 91.31 91 ARG A O 1
ATOM 747 N N . ASP A 1 92 ? -7.397 8.584 -5.917 1.00 92.88 92 ASP A N 1
ATOM 748 C CA . ASP A 1 92 ? -8.777 8.788 -6.351 1.00 92.88 92 ASP A CA 1
ATOM 749 C C . ASP A 1 92 ? -9.661 7.608 -5.934 1.00 92.88 92 ASP A C 1
ATOM 751 O O . ASP A 1 92 ? -10.736 7.815 -5.371 1.00 92.88 92 ASP A O 1
ATOM 755 N N . LEU A 1 93 ? -9.171 6.372 -6.094 1.00 91.81 93 LEU A N 1
ATOM 756 C CA . LEU A 1 93 ? -9.864 5.179 -5.605 1.00 91.81 93 LEU A CA 1
ATOM 757 C C . LEU A 1 93 ? -10.064 5.228 -4.084 1.00 91.81 93 LEU A C 1
ATOM 759 O O . LEU A 1 93 ? -11.189 5.081 -3.614 1.00 91.81 93 LEU A O 1
ATOM 763 N N . VAL A 1 94 ? -8.998 5.455 -3.311 1.00 91.06 94 VAL A N 1
ATOM 764 C CA . VAL A 1 94 ? -9.077 5.507 -1.840 1.00 91.06 94 VAL A CA 1
ATOM 765 C C . VAL A 1 94 ? -10.028 6.612 -1.369 1.00 91.06 94 VAL A C 1
ATOM 767 O O . VAL A 1 94 ? -10.825 6.385 -0.467 1.00 91.06 94 VAL A O 1
ATOM 770 N N . ASN A 1 95 ? -9.984 7.786 -1.998 1.00 89.94 95 ASN A N 1
ATOM 771 C CA . ASN A 1 95 ? -10.825 8.931 -1.647 1.00 89.94 95 ASN A CA 1
ATOM 772 C C . ASN A 1 95 ? -12.290 8.754 -2.079 1.00 89.94 95 ASN A C 1
ATOM 774 O O . ASN A 1 95 ? -13.163 9.416 -1.527 1.00 89.94 95 ASN A O 1
ATOM 778 N N . SER A 1 96 ? -12.572 7.882 -3.052 1.00 91.31 96 SER A N 1
ATOM 779 C CA . SER A 1 96 ? -13.945 7.565 -3.472 1.00 91.31 96 SER A CA 1
ATOM 780 C C . SER A 1 96 ? -14.703 6.688 -2.468 1.00 91.31 96 SER A C 1
ATOM 782 O O . SER A 1 96 ? -15.929 6.583 -2.529 1.00 91.31 96 SER A O 1
ATOM 784 N N . ILE A 1 97 ? -13.987 6.057 -1.536 1.00 89.94 97 ILE A N 1
ATOM 785 C CA . ILE A 1 97 ? -14.559 5.144 -0.552 1.00 89.94 97 ILE A CA 1
ATOM 786 C C . ILE A 1 97 ? -15.212 5.954 0.573 1.00 89.94 97 ILE A C 1
ATOM 788 O O . ILE A 1 97 ? -14.554 6.720 1.273 1.00 89.94 97 ILE A O 1
ATOM 792 N N . SER A 1 98 ? -16.518 5.753 0.755 1.00 85.44 98 SER A N 1
ATOM 793 C CA . SER A 1 98 ? -17.298 6.315 1.862 1.00 85.44 98 SER A CA 1
ATOM 794 C C . SER A 1 98 ? -17.635 5.198 2.850 1.00 85.44 98 SER A C 1
ATOM 796 O O . SER A 1 98 ? -18.338 4.257 2.476 1.00 85.44 98 SER A O 1
ATOM 798 N N . LEU A 1 99 ? -17.103 5.289 4.073 1.00 81.19 99 LEU A N 1
ATOM 799 C CA . LEU A 1 99 ? -17.229 4.298 5.151 1.00 81.19 99 LEU A CA 1
ATOM 800 C C . LEU A 1 99 ? -17.659 4.957 6.460 1.00 81.19 99 LEU A C 1
ATOM 802 O O . LEU A 1 99 ? -17.185 6.088 6.725 1.00 81.19 99 LEU A O 1
#